Protein AF-A0A0U3BDJ8-F1 (afdb_monomer_lite)

pLDDT: mean 87.96, std 14.19, range [35.97, 98.25]

Radius of gyration: 13.63 Å; chains: 1; bounding box: 25×37×38 Å

Organism: NCBI:txid1526571

Secondary structure (DSSP, 8-state):
-PPPTTS-HHHHHHH--HHHHHHHHHHTT-TT-B-HHHHHHHHT--HHHHHHHHHHHHHTTS-EEETTTTEEE-S-S-------S--

Foldseek 3Di:
DPDQLQAAVVLVVVLDDVLLVVLQVVQAVPAVFDDLVVSCVVSVHDSVVSVVNQVSCVSSQQWDWDDPVIGIHGPDPDDDYDDDPDD

Sequence (87 aa):
MQPQPYENLETLLSALSVKRYQLLRTLAKYEQGITIKQLASLLGRNYKNVHSDVGVLRSIGLIAQTGHPAKIYTPHKRFVSSLDLTK

InterPro domains:
  IPR036388 Winged helix-like DNA-binding domain superfamily [G3DSA:1.10.10.10] (15-78)
  IPR036390 Winged helix DNA-binding domain superfamily [SSF46785] (15-68)
  IPR057524 Csa3, HTH domain [PF25212] (16-78)

Structure (mmCIF, N/CA/C/O backbone):
data_AF-A0A0U3BDJ8-F1
#
_entry.id   AF-A0A0U3BDJ8-F1
#
loop_
_atom_site.group_PDB
_atom_site.id
_atom_site.type_symbol
_atom_site.label_atom_id
_atom_site.label_alt_id
_atom_site.label_comp_id
_atom_site.label_asym_id
_atom_site.label_entity_id
_atom_site.label_seq_id
_atom_site.pdbx_PDB_ins_code
_atom_site.Cartn_x
_atom_site.Cartn_y
_atom_site.Cartn_z
_atom_site.occupancy
_atom_site.B_iso_or_equiv
_atom_site.auth_seq_id
_atom_site.auth_comp_id
_atom_site.auth_asym_id
_atom_site.auth_atom_id
_atom_site.pdbx_PDB_model_num
ATOM 1 N N . MET A 1 1 ? 16.637 -4.106 -24.003 1.00 42.69 1 MET A N 1
ATOM 2 C CA . MET A 1 1 ? 15.819 -3.522 -22.917 1.00 42.69 1 MET A CA 1
ATOM 3 C C . MET A 1 1 ? 15.762 -4.541 -21.797 1.00 42.69 1 MET A C 1
ATOM 5 O O . MET A 1 1 ? 15.419 -5.677 -22.084 1.00 42.69 1 MET A O 1
ATOM 9 N N . GLN A 1 2 ? 16.187 -4.191 -20.581 1.00 35.97 2 GLN A N 1
ATOM 10 C CA . GLN A 1 2 ? 16.013 -5.082 -19.430 1.00 35.97 2 GLN A CA 1
ATOM 11 C C . GLN A 1 2 ? 14.536 -5.054 -19.000 1.00 35.97 2 GLN A C 1
ATOM 13 O O . GLN A 1 2 ? 13.991 -3.950 -18.886 1.00 35.97 2 GLN A O 1
ATOM 18 N N . PRO A 1 3 ? 13.903 -6.217 -18.781 1.00 43.34 3 PRO A N 1
ATOM 19 C CA . PRO A 1 3 ? 12.505 -6.294 -18.382 1.00 43.34 3 PRO A CA 1
ATOM 20 C C . PRO A 1 3 ? 12.333 -5.653 -17.002 1.00 43.34 3 PRO A C 1
ATOM 22 O O . PRO A 1 3 ? 13.071 -5.946 -16.059 1.00 43.34 3 PRO A O 1
ATOM 25 N N . GLN A 1 4 ? 11.387 -4.722 -16.897 1.00 48.69 4 GLN A N 1
ATOM 26 C CA . GLN A 1 4 ? 11.003 -4.108 -15.625 1.00 48.69 4 GLN A CA 1
ATOM 27 C C . GLN A 1 4 ? 10.198 -5.136 -14.792 1.00 48.69 4 GLN A C 1
ATOM 29 O O . GLN A 1 4 ? 9.538 -5.999 -15.371 1.00 48.69 4 GLN A O 1
ATOM 34 N N . PRO A 1 5 ? 10.224 -5.081 -13.445 1.00 52.72 5 PRO A N 1
ATOM 35 C CA . PRO A 1 5 ? 9.870 -6.190 -12.533 1.00 52.72 5 PRO A CA 1
ATOM 36 C C . PRO A 1 5 ? 8.398 -6.679 -12.509 1.00 52.72 5 PRO A C 1
ATOM 38 O O . PRO A 1 5 ? 8.013 -7.409 -11.599 1.00 52.72 5 PRO A O 1
ATOM 41 N N . TYR A 1 6 ? 7.575 -6.329 -13.500 1.00 53.47 6 TYR A N 1
ATOM 42 C CA . TYR A 1 6 ? 6.183 -6.769 -13.669 1.00 53.47 6 TYR A CA 1
ATOM 43 C C . TYR A 1 6 ? 5.936 -7.629 -14.923 1.00 53.47 6 TYR A C 1
ATOM 45 O O . TYR A 1 6 ? 4.798 -8.031 -15.156 1.00 53.47 6 TYR A O 1
ATOM 53 N N . GLU A 1 7 ? 6.955 -7.924 -15.738 1.00 62.53 7 GLU A N 1
ATOM 54 C CA . GLU A 1 7 ? 6.754 -8.632 -17.016 1.00 62.53 7 GLU A CA 1
ATOM 55 C C . GLU A 1 7 ? 6.433 -10.134 -16.889 1.00 62.53 7 GLU A C 1
ATOM 57 O O . GLU A 1 7 ? 6.008 -10.735 -17.869 1.00 62.53 7 GLU A O 1
ATOM 62 N N . ASN A 1 8 ? 6.543 -10.745 -15.702 1.00 73.06 8 ASN A N 1
ATOM 63 C CA . ASN A 1 8 ? 6.188 -12.156 -15.502 1.00 73.06 8 ASN A CA 1
ATOM 64 C C . ASN A 1 8 ? 4.911 -12.315 -14.650 1.00 73.06 8 ASN A C 1
ATOM 66 O O . ASN A 1 8 ? 4.848 -11.847 -13.507 1.00 73.06 8 ASN A O 1
ATOM 70 N N . LEU A 1 9 ? 3.909 -13.029 -15.185 1.00 81.88 9 LEU A N 1
ATOM 71 C CA . LEU A 1 9 ? 2.659 -13.347 -14.488 1.00 81.88 9 LEU A CA 1
ATOM 72 C C . LEU A 1 9 ? 2.899 -14.061 -13.150 1.00 81.88 9 LEU A C 1
ATOM 74 O O . LEU A 1 9 ? 2.187 -13.789 -12.187 1.00 81.88 9 LEU A O 1
ATOM 78 N N . GLU A 1 10 ? 3.914 -14.918 -13.040 1.00 83.44 10 GLU A N 1
ATOM 79 C CA . GLU A 1 10 ? 4.240 -15.614 -11.787 1.00 83.44 10 GLU A CA 1
ATOM 80 C C . GLU A 1 10 ? 4.564 -14.636 -10.649 1.00 83.44 10 GLU A C 1
ATOM 82 O O . GLU A 1 10 ? 4.105 -14.805 -9.513 1.00 83.44 10 GLU A O 1
ATOM 87 N N . THR A 1 11 ? 5.310 -13.570 -10.956 1.00 84.56 11 THR A N 1
ATOM 88 C CA . THR A 1 11 ? 5.631 -12.498 -10.006 1.00 84.56 11 THR A CA 1
ATOM 89 C C . THR A 1 11 ? 4.368 -11.756 -9.586 1.00 84.56 11 THR A C 1
ATOM 91 O O . THR A 1 11 ? 4.159 -11.508 -8.395 1.00 84.56 11 THR A O 1
ATOM 94 N N . LEU A 1 12 ? 3.492 -11.448 -10.546 1.00 86.81 12 LEU A N 1
ATOM 95 C CA . LEU A 1 12 ? 2.223 -10.778 -10.282 1.00 86.81 12 LEU A CA 1
ATOM 96 C C . LEU A 1 12 ? 1.305 -11.632 -9.394 1.00 86.81 12 LEU A C 1
ATOM 98 O O . LEU A 1 12 ? 0.776 -11.129 -8.403 1.00 86.81 12 LEU A O 1
ATOM 102 N N . LEU A 1 13 ? 1.154 -12.922 -9.700 1.00 87.38 13 LEU A N 1
ATOM 103 C CA . LEU A 1 13 ? 0.329 -13.860 -8.932 1.00 87.38 13 LEU A CA 1
ATOM 104 C C . LEU A 1 13 ? 0.866 -14.052 -7.510 1.00 87.38 13 LEU A C 1
ATOM 106 O O . LEU A 1 13 ? 0.102 -13.997 -6.546 1.00 87.38 13 LEU A O 1
ATOM 110 N N . SER A 1 14 ? 2.184 -14.176 -7.355 1.00 88.75 14 SER A N 1
ATOM 111 C CA . SER A 1 14 ? 2.834 -14.290 -6.040 1.00 88.75 14 SER A CA 1
ATOM 112 C C . SER A 1 14 ? 2.662 -13.021 -5.190 1.00 88.75 14 SER A C 1
ATOM 114 O O . SER A 1 14 ? 2.559 -13.069 -3.957 1.00 88.75 14 SER A O 1
ATOM 116 N N . ALA A 1 15 ? 2.598 -11.855 -5.836 1.00 88.94 15 ALA A N 1
ATOM 117 C CA . ALA A 1 15 ? 2.447 -10.559 -5.184 1.00 88.94 15 ALA A CA 1
ATOM 118 C C . ALA A 1 15 ? 0.987 -10.110 -4.979 1.00 88.94 15 ALA A C 1
ATOM 120 O O . ALA A 1 15 ? 0.736 -9.229 -4.156 1.00 88.94 15 ALA A O 1
ATOM 121 N N . LEU A 1 16 ? 0.001 -10.696 -5.658 1.00 91.19 16 LEU A N 1
ATOM 122 C CA . LEU A 1 16 ? -1.408 -10.307 -5.536 1.00 91.19 16 LEU A CA 1
ATOM 123 C C . LEU A 1 16 ? -2.189 -11.255 -4.626 1.00 91.19 16 LEU A C 1
ATOM 125 O O . LEU A 1 16 ? -2.940 -12.119 -5.062 1.00 91.19 16 LEU A O 1
ATOM 129 N N . SER A 1 17 ? -2.093 -11.017 -3.317 1.00 94.94 17 SER A N 1
ATOM 130 C CA . SER A 1 17 ? -3.098 -11.549 -2.386 1.00 94.94 17 SER A CA 1
ATOM 131 C C . SER A 1 17 ? -4.381 -10.710 -2.436 1.00 94.94 17 SER A C 1
ATOM 133 O O . SER A 1 17 ? -4.340 -9.530 -2.790 1.00 94.94 17 SER A O 1
ATOM 135 N N . VAL A 1 18 ? -5.513 -11.263 -1.981 1.00 95.38 18 VAL A N 1
ATOM 136 C CA . VAL A 1 18 ? -6.796 -10.528 -1.879 1.00 95.38 18 VAL A CA 1
ATOM 137 C C . VAL A 1 18 ? -6.632 -9.196 -1.135 1.00 95.38 18 VAL A C 1
ATOM 139 O O . VAL A 1 18 ? -7.130 -8.160 -1.573 1.00 95.38 18 VAL A O 1
ATOM 142 N N . LYS A 1 19 ? -5.863 -9.193 -0.039 1.00 97.00 19 LYS A N 1
ATOM 143 C CA . LYS A 1 19 ? -5.594 -7.992 0.767 1.00 97.00 19 LYS A CA 1
ATOM 144 C C . LYS A 1 19 ? -4.777 -6.940 0.006 1.00 97.00 19 LYS A C 1
ATOM 146 O O . LYS A 1 19 ? -5.059 -5.748 0.123 1.00 97.00 19 LYS A O 1
ATOM 151 N N . ARG A 1 20 ? -3.787 -7.368 -0.784 1.00 96.62 20 ARG A N 1
ATOM 152 C CA . ARG A 1 20 ? -2.959 -6.484 -1.622 1.00 96.62 20 ARG A CA 1
ATOM 153 C C . ARG A 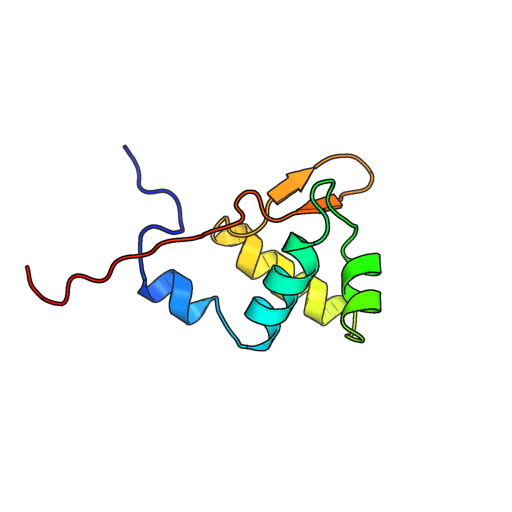1 20 ? -3.740 -5.949 -2.825 1.00 96.62 20 ARG A C 1
ATOM 155 O O . ARG A 1 20 ? -3.613 -4.776 -3.159 1.00 96.62 20 ARG A O 1
ATOM 162 N N . TYR A 1 21 ? -4.640 -6.748 -3.394 1.00 95.12 21 TYR A N 1
ATOM 163 C CA . TYR A 1 21 ? -5.581 -6.286 -4.413 1.00 95.12 21 TYR A CA 1
ATOM 164 C C . TYR A 1 21 ? -6.536 -5.204 -3.878 1.00 95.12 21 TYR A C 1
ATOM 166 O O . TYR A 1 21 ? -6.690 -4.152 -4.497 1.00 95.12 21 TYR A O 1
ATOM 174 N N . GLN A 1 22 ? -7.132 -5.409 -2.698 1.00 96.25 22 GLN A N 1
ATOM 175 C CA . GLN A 1 22 ? -7.976 -4.400 -2.041 1.00 96.25 22 GLN A CA 1
ATOM 176 C C . GLN A 1 22 ? -7.208 -3.106 -1.754 1.00 96.25 22 GLN A C 1
ATOM 178 O O . GLN A 1 22 ? -7.739 -2.014 -1.950 1.00 96.25 22 GLN A O 1
ATOM 183 N N . LEU A 1 23 ? -5.947 -3.226 -1.333 1.00 97.06 23 LEU A N 1
ATOM 184 C CA . LEU A 1 23 ? -5.055 -2.090 -1.133 1.00 97.06 23 LEU A CA 1
ATOM 185 C C . LEU A 1 23 ? -4.892 -1.279 -2.425 1.00 97.06 23 LEU A C 1
ATOM 187 O O . LEU A 1 23 ? -5.136 -0.073 -2.405 1.00 97.06 23 LEU A O 1
ATOM 191 N N . LEU A 1 24 ? -4.558 -1.928 -3.546 1.00 95.56 24 LEU A N 1
ATOM 192 C CA . LEU A 1 24 ? -4.425 -1.268 -4.852 1.00 95.56 24 LEU A CA 1
ATOM 193 C C . LEU A 1 24 ? -5.735 -0.610 -5.299 1.00 95.56 24 LEU A C 1
ATOM 195 O O . LEU A 1 24 ? -5.726 0.534 -5.742 1.00 95.56 24 LEU A O 1
ATOM 199 N N . ARG A 1 25 ? -6.875 -1.292 -5.130 1.00 95.12 25 ARG A N 1
ATOM 200 C CA . ARG A 1 25 ? -8.209 -0.753 -5.453 1.00 95.12 25 ARG A CA 1
ATOM 201 C C . ARG A 1 25 ? -8.552 0.493 -4.644 1.00 95.12 25 ARG A C 1
ATOM 203 O O . ARG A 1 25 ? -9.185 1.400 -5.177 1.00 95.12 25 ARG A O 1
ATOM 210 N N . THR A 1 26 ? -8.170 0.534 -3.372 1.00 96.56 26 THR A N 1
ATOM 211 C CA . THR A 1 26 ? -8.347 1.718 -2.524 1.00 96.56 26 THR A CA 1
ATOM 212 C C . THR A 1 26 ? -7.409 2.833 -2.960 1.00 96.56 26 THR A C 1
ATOM 214 O O . THR A 1 26 ? -7.855 3.964 -3.120 1.00 96.56 26 THR A O 1
ATOM 217 N N . LEU A 1 27 ? -6.138 2.517 -3.214 1.00 95.38 27 LEU A N 1
ATOM 218 C CA . LEU A 1 27 ? -5.129 3.497 -3.607 1.00 95.38 27 LEU A CA 1
ATOM 219 C C . LEU A 1 27 ? -5.432 4.145 -4.968 1.00 95.38 27 LEU A C 1
ATOM 221 O O . LEU A 1 27 ? -5.264 5.351 -5.112 1.00 95.38 27 LEU A O 1
ATOM 225 N N . ALA A 1 28 ? -5.972 3.381 -5.923 1.00 94.75 28 ALA A N 1
ATOM 226 C CA . ALA A 1 28 ? -6.368 3.861 -7.250 1.00 94.75 28 ALA A CA 1
ATOM 227 C C . ALA A 1 28 ? -7.465 4.946 -7.232 1.00 94.75 28 ALA A C 1
ATOM 229 O O . ALA A 1 28 ? -7.690 5.604 -8.245 1.00 94.75 28 ALA A O 1
ATOM 230 N N . LYS A 1 29 ? -8.146 5.156 -6.094 1.00 95.56 29 LYS A N 1
ATOM 231 C CA . LYS A 1 29 ? -9.118 6.248 -5.905 1.00 95.56 29 LYS A CA 1
ATOM 232 C C . LYS A 1 29 ? -8.453 7.607 -5.636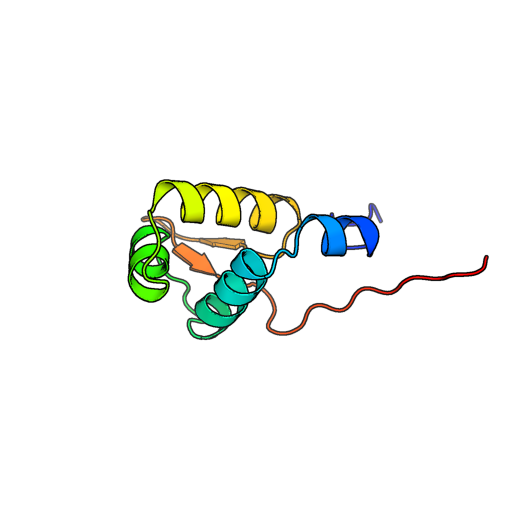 1.00 95.56 29 LYS A C 1
ATOM 234 O O . LYS A 1 29 ? -9.144 8.619 -5.650 1.00 95.56 29 LYS A O 1
ATOM 239 N N . TYR A 1 30 ? -7.145 7.637 -5.371 1.00 95.19 30 TYR A N 1
ATOM 240 C CA . TYR A 1 30 ? -6.411 8.830 -4.945 1.00 95.19 30 TYR A CA 1
ATOM 241 C C . TYR A 1 30 ? -5.237 9.114 -5.889 1.00 95.19 30 TYR A C 1
ATOM 243 O O . TYR A 1 30 ? -4.107 8.705 -5.633 1.00 95.19 30 TYR A O 1
ATOM 251 N N . GLU A 1 31 ? -5.493 9.849 -6.972 1.00 88.75 31 GLU A N 1
ATOM 252 C CA . GLU A 1 31 ? -4.488 10.122 -8.017 1.00 88.75 31 GLU A CA 1
ATOM 253 C C . GLU A 1 31 ? -3.258 10.877 -7.495 1.00 88.75 31 GLU A C 1
ATOM 255 O O . GLU A 1 31 ? -2.138 10.602 -7.908 1.00 88.75 31 GLU A O 1
ATOM 260 N N . GLN A 1 32 ? -3.452 11.770 -6.522 1.00 90.88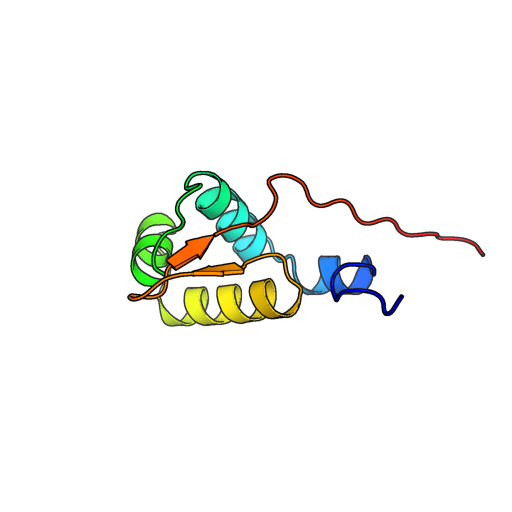 32 GLN A N 1
ATOM 261 C CA . GLN A 1 32 ? -2.373 12.542 -5.887 1.00 90.88 32 GLN A CA 1
ATOM 262 C C . GLN A 1 32 ? -1.586 11.747 -4.827 1.00 90.88 32 GLN A C 1
ATOM 264 O O . GLN A 1 32 ? -0.690 12.281 -4.166 1.00 90.88 32 GLN A O 1
ATOM 269 N N . GLY A 1 33 ? -1.950 10.481 -4.624 1.00 95.44 33 GLY A N 1
ATOM 270 C CA . GLY A 1 33 ? -1.404 9.619 -3.591 1.00 95.44 33 GLY A CA 1
ATOM 271 C C . GLY A 1 33 ? -1.816 9.996 -2.169 1.00 95.44 33 GLY A C 1
ATOM 272 O O . GLY A 1 33 ? -2.298 11.092 -1.873 1.00 95.44 33 GLY A O 1
ATOM 273 N N . ILE A 1 34 ? -1.604 9.056 -1.254 1.00 97.56 34 ILE A N 1
ATOM 274 C CA . ILE A 1 34 ? -1.889 9.197 0.179 1.00 97.56 34 ILE A CA 1
ATOM 275 C C . ILE A 1 34 ? -0.756 8.599 1.005 1.00 97.56 34 ILE A C 1
ATOM 277 O O . ILE A 1 34 ? 0.053 7.816 0.515 1.00 97.56 34 ILE A O 1
ATOM 281 N N . THR A 1 35 ? -0.680 8.951 2.282 1.00 97.81 35 THR A N 1
ATOM 282 C CA . THR A 1 35 ? 0.286 8.330 3.198 1.00 97.81 35 THR A CA 1
ATOM 283 C C . THR A 1 35 ? -0.117 6.889 3.535 1.00 97.81 35 THR A C 1
ATOM 285 O O . THR A 1 35 ? -1.301 6.544 3.548 1.00 97.81 35 THR A O 1
ATOM 288 N N . ILE A 1 36 ? 0.858 6.052 3.910 1.00 97.69 36 ILE A N 1
ATOM 289 C CA . ILE A 1 36 ? 0.598 4.680 4.396 1.00 97.69 36 ILE A CA 1
ATOM 290 C C . ILE A 1 36 ? -0.336 4.700 5.618 1.00 97.69 36 ILE A C 1
ATOM 292 O O . ILE A 1 36 ? -1.193 3.831 5.763 1.00 97.69 36 ILE A O 1
ATOM 296 N N . LYS A 1 37 ? -0.228 5.726 6.474 1.00 97.81 37 LYS A N 1
ATOM 297 C CA . LYS A 1 37 ? -1.107 5.911 7.637 1.00 97.81 37 LYS A CA 1
ATOM 298 C C . LYS A 1 37 ? -2.566 6.135 7.226 1.00 97.81 37 LYS A C 1
ATOM 300 O O . LYS A 1 37 ? -3.453 5.490 7.780 1.00 97.81 37 LYS A O 1
ATOM 305 N N . GLN A 1 38 ? -2.817 7.010 6.251 1.00 97.88 38 GLN A N 1
ATOM 306 C CA . GLN A 1 38 ? -4.165 7.229 5.713 1.00 97.88 38 GLN A CA 1
ATOM 307 C C . GLN A 1 38 ? -4.715 5.956 5.069 1.00 97.88 38 GLN A C 1
ATOM 309 O O . GLN A 1 38 ? -5.850 5.580 5.341 1.00 97.88 38 GLN A O 1
ATOM 314 N N . LEU A 1 39 ? -3.898 5.253 4.282 1.00 98.00 39 LEU A N 1
ATOM 315 C CA . LEU A 1 39 ? -4.292 3.994 3.653 1.00 98.00 39 LEU A CA 1
ATOM 316 C C . LEU A 1 39 ? -4.661 2.919 4.685 1.00 98.00 39 LEU A C 1
ATOM 318 O O . LEU A 1 39 ? -5.662 2.229 4.518 1.00 98.00 39 LEU A O 1
ATOM 322 N N . ALA A 1 40 ? -3.891 2.800 5.769 1.00 98.25 40 ALA A N 1
ATOM 323 C CA . ALA A 1 40 ? -4.190 1.876 6.859 1.00 98.25 40 ALA A CA 1
ATOM 324 C C . ALA A 1 40 ? -5.532 2.185 7.535 1.00 98.25 40 ALA A C 1
ATOM 326 O O . ALA A 1 40 ? -6.319 1.266 7.764 1.00 98.25 40 ALA A O 1
ATOM 327 N N . SER A 1 41 ? -5.818 3.471 7.763 1.00 98.19 41 SER A N 1
ATOM 328 C CA . SER A 1 41 ? -7.109 3.934 8.281 1.00 98.19 41 SER A CA 1
ATOM 329 C C . SER A 1 41 ? -8.264 3.576 7.338 1.00 98.19 41 SER A C 1
ATOM 331 O O . SER A 1 41 ? -9.227 2.942 7.756 1.00 98.19 41 SER A O 1
ATOM 333 N N . LEU A 1 42 ? -8.129 3.882 6.042 1.00 98.06 42 LEU A N 1
ATOM 334 C CA . LEU A 1 42 ? -9.153 3.603 5.025 1.00 98.06 42 LEU A CA 1
ATOM 335 C C . LEU A 1 42 ? -9.451 2.109 4.860 1.00 98.06 42 LEU A C 1
ATOM 337 O O . LEU A 1 42 ? -10.576 1.734 4.548 1.00 98.06 42 LEU A O 1
ATOM 341 N N . LEU A 1 43 ? -8.443 1.255 5.044 1.00 97.38 43 LEU A N 1
ATOM 342 C CA . LEU A 1 43 ? -8.598 -0.196 4.970 1.00 97.38 43 LEU A CA 1
ATOM 343 C C . LEU A 1 43 ? -9.080 -0.819 6.290 1.00 97.38 43 LEU A C 1
ATOM 345 O O . LEU A 1 43 ? -9.371 -2.012 6.301 1.00 97.38 43 LEU A O 1
ATOM 349 N N . GLY A 1 44 ? -9.104 -0.071 7.400 1.00 97.50 44 GLY A N 1
ATOM 350 C CA . GLY A 1 44 ? -9.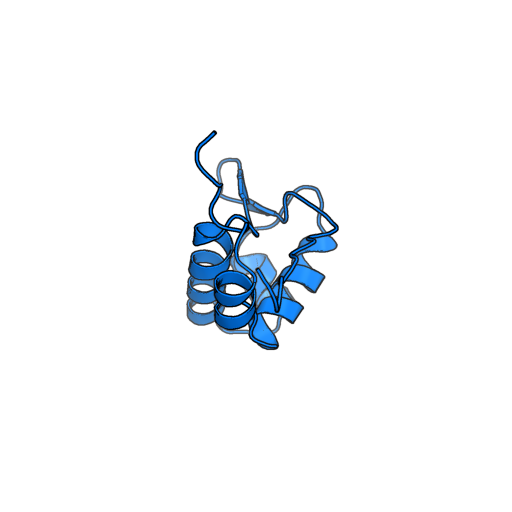357 -0.625 8.735 1.00 97.50 44 GLY A CA 1
ATOM 351 C C . GLY A 1 44 ? -8.300 -1.651 9.167 1.00 97.50 44 GLY A C 1
ATOM 352 O O . GLY A 1 44 ? -8.612 -2.627 9.845 1.00 97.50 44 GLY A O 1
ATOM 353 N N . ARG A 1 45 ? -7.043 -1.488 8.727 1.00 97.19 45 ARG A N 1
ATOM 354 C CA . ARG A 1 45 ? -5.951 -2.457 8.938 1.00 97.19 45 ARG A CA 1
ATOM 355 C C . ARG A 1 45 ? -4.818 -1.856 9.763 1.00 97.19 45 ARG A C 1
ATOM 357 O O . ARG A 1 45 ? -4.562 -0.658 9.726 1.00 97.19 45 ARG A O 1
ATOM 364 N N . ASN A 1 46 ? -4.070 -2.712 10.460 1.00 97.31 46 ASN A N 1
ATOM 365 C CA . ASN A 1 46 ? -2.874 -2.289 11.189 1.00 97.31 46 ASN A CA 1
ATOM 366 C C . ASN A 1 46 ? -1.800 -1.724 10.234 1.00 97.31 46 ASN A C 1
ATOM 368 O O . ASN A 1 46 ? -1.469 -2.349 9.223 1.00 97.31 46 ASN A O 1
ATOM 372 N N . TYR A 1 47 ? -1.211 -0.586 10.611 1.00 97.56 47 TYR A N 1
ATOM 373 C CA . TYR A 1 47 ? -0.158 0.108 9.865 1.00 97.56 47 TYR A CA 1
ATOM 374 C C . TYR A 1 47 ? 1.014 -0.791 9.447 1.00 97.56 47 TYR A C 1
ATOM 376 O O . TYR A 1 47 ? 1.419 -0.736 8.291 1.00 97.56 47 T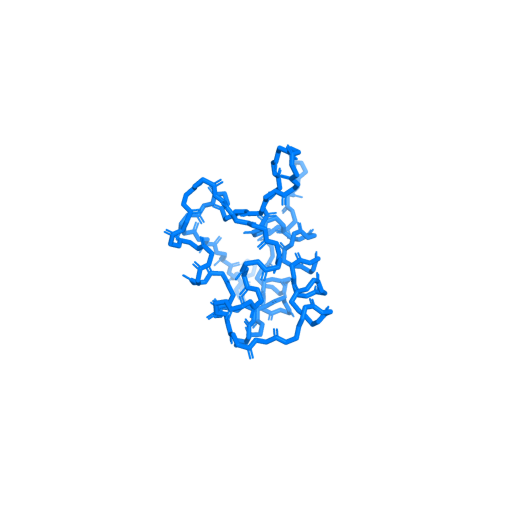YR A O 1
ATOM 384 N N . LYS A 1 48 ? 1.546 -1.641 10.340 1.00 97.75 48 LYS A N 1
ATOM 385 C CA . LYS A 1 48 ? 2.702 -2.509 10.039 1.00 97.75 48 LYS A CA 1
ATOM 386 C C . LYS A 1 48 ? 2.405 -3.462 8.881 1.00 97.75 48 LYS A C 1
ATOM 388 O O . LYS A 1 48 ? 3.227 -3.616 7.981 1.00 97.75 48 LYS A O 1
ATOM 393 N N . ASN A 1 49 ? 1.202 -4.036 8.869 1.00 97.62 49 ASN A N 1
ATOM 394 C CA . ASN A 1 49 ? 0.773 -4.954 7.815 1.00 97.62 49 ASN A CA 1
ATOM 395 C C . ASN A 1 49 ? 0.598 -4.221 6.480 1.00 97.62 49 ASN A C 1
ATOM 397 O O . ASN A 1 49 ? 0.987 -4.738 5.440 1.00 97.62 49 ASN A O 1
ATOM 401 N N . VAL A 1 50 ? 0.051 -3.002 6.508 1.00 98.19 50 VAL A N 1
ATOM 402 C CA . VAL A 1 50 ? -0.106 -2.179 5.300 1.00 98.19 50 VAL A CA 1
ATOM 403 C C . VAL A 1 50 ? 1.249 -1.707 4.781 1.00 98.19 50 VAL A C 1
ATOM 405 O O . VAL A 1 50 ? 1.476 -1.740 3.580 1.00 98.19 50 VAL A O 1
ATOM 408 N N . HIS A 1 51 ? 2.177 -1.334 5.661 1.00 97.88 51 HIS A N 1
ATOM 409 C CA . HIS A 1 51 ? 3.538 -0.970 5.277 1.00 97.88 51 HIS A CA 1
ATOM 410 C C . HIS A 1 51 ? 4.269 -2.136 4.594 1.00 97.88 51 HIS A C 1
ATOM 412 O O . HIS A 1 51 ? 4.907 -1.938 3.563 1.00 97.88 51 HIS A O 1
ATOM 418 N N . SER A 1 52 ? 4.153 -3.354 5.135 1.00 98.06 52 SER A N 1
ATOM 419 C CA . SER A 1 52 ? 4.718 -4.557 4.513 1.00 98.06 52 SER A CA 1
ATOM 420 C C . SER A 1 52 ? 4.100 -4.830 3.136 1.00 98.06 52 SER A C 1
ATOM 422 O O . SER A 1 52 ? 4.836 -4.991 2.163 1.00 98.06 52 SER A O 1
ATOM 424 N N . ASP A 1 53 ? 2.767 -4.774 3.022 1.00 97.88 53 ASP A N 1
ATOM 425 C CA . ASP A 1 53 ? 2.061 -4.948 1.746 1.00 97.88 53 ASP A CA 1
ATOM 426 C C . ASP A 1 53 ? 2.490 -3.909 0.697 1.00 97.88 53 ASP A C 1
ATOM 428 O O . ASP A 1 53 ? 2.731 -4.256 -0.460 1.00 97.88 53 ASP A O 1
ATOM 432 N N . VAL A 1 54 ? 2.612 -2.640 1.101 1.00 97.31 54 VAL A N 1
ATOM 433 C CA . VAL A 1 54 ? 3.103 -1.549 0.246 1.00 97.31 54 VAL A CA 1
ATOM 434 C C . VAL A 1 54 ? 4.524 -1.831 -0.229 1.00 97.31 54 VAL A C 1
ATOM 436 O O . VAL A 1 54 ? 4.815 -1.609 -1.400 1.00 97.31 54 VAL A O 1
ATOM 439 N N . GLY A 1 55 ? 5.394 -2.345 0.644 1.00 96.62 55 GLY A N 1
ATOM 440 C CA . GLY A 1 55 ? 6.762 -2.722 0.289 1.00 96.62 55 GLY A CA 1
ATOM 441 C C . GLY A 1 55 ? 6.809 -3.766 -0.825 1.00 96.62 55 GLY A C 1
ATOM 442 O O . GLY A 1 55 ? 7.498 -3.555 -1.821 1.00 96.62 55 GLY A O 1
ATOM 443 N N . VAL A 1 56 ? 6.020 -4.839 -0.704 1.00 95.75 56 VAL A N 1
ATOM 444 C CA . VAL A 1 56 ? 5.968 -5.896 -1.728 1.00 95.75 56 VAL A CA 1
ATOM 445 C C . VAL A 1 56 ? 5.404 -5.376 -3.051 1.00 95.75 56 VAL A C 1
ATOM 447 O O . VAL A 1 56 ? 5.938 -5.662 -4.114 1.00 95.75 56 VAL A O 1
ATOM 450 N N . LEU A 1 57 ? 4.335 -4.582 -3.009 1.00 94.69 57 LEU A N 1
ATOM 451 C CA . LEU A 1 57 ? 3.733 -4.033 -4.228 1.00 94.69 57 LEU A CA 1
ATOM 452 C C . LEU A 1 57 ? 4.634 -2.998 -4.912 1.00 94.69 57 LEU A C 1
ATOM 454 O O . LEU A 1 57 ? 4.639 -2.892 -6.137 1.00 94.69 57 LEU A O 1
ATOM 458 N N . ARG A 1 58 ? 5.418 -2.250 -4.136 1.00 94.69 58 ARG A N 1
ATOM 459 C CA . ARG A 1 58 ? 6.402 -1.303 -4.658 1.00 94.69 58 ARG A CA 1
ATOM 460 C C . ARG A 1 58 ? 7.604 -2.006 -5.282 1.00 94.69 58 ARG A C 1
ATOM 462 O O . ARG A 1 58 ? 8.076 -1.538 -6.312 1.00 94.69 58 ARG A O 1
ATOM 469 N N . SER A 1 59 ? 8.083 -3.118 -4.714 1.00 92.62 59 SER A N 1
ATOM 470 C CA . SER A 1 59 ? 9.237 -3.844 -5.270 1.00 92.62 59 SER A CA 1
ATOM 471 C C . SER A 1 59 ? 8.972 -4.420 -6.662 1.00 92.62 59 SER A C 1
ATOM 473 O O . SER A 1 59 ? 9.914 -4.630 -7.416 1.00 92.62 59 SER A O 1
ATOM 475 N N . ILE A 1 60 ? 7.700 -4.636 -7.011 1.00 89.56 60 ILE A N 1
ATOM 476 C CA . ILE A 1 60 ? 7.272 -5.084 -8.345 1.00 89.56 60 ILE A CA 1
ATOM 477 C C . ILE A 1 60 ? 6.673 -3.956 -9.205 1.00 89.56 60 ILE A C 1
ATOM 479 O O . ILE A 1 60 ? 6.101 -4.210 -10.259 1.00 89.56 60 ILE A O 1
ATOM 483 N N . GLY A 1 61 ? 6.771 -2.699 -8.760 1.00 90.56 61 GLY A N 1
ATOM 484 C CA . GLY A 1 61 ? 6.366 -1.526 -9.543 1.00 90.56 61 GLY A CA 1
ATOM 485 C C . GLY A 1 61 ? 4.862 -1.229 -9.599 1.00 90.56 61 GLY A C 1
ATOM 486 O O . GLY A 1 61 ? 4.454 -0.320 -10.318 1.00 90.56 61 GLY A O 1
ATOM 487 N N . LEU A 1 62 ? 4.019 -1.922 -8.824 1.00 91.94 62 LEU A N 1
ATOM 488 C CA . LEU A 1 62 ? 2.575 -1.635 -8.772 1.00 91.94 62 LEU A CA 1
ATOM 489 C C . LEU A 1 62 ? 2.236 -0.387 -7.942 1.00 91.94 62 LEU A C 1
ATOM 491 O O . LEU A 1 62 ? 1.144 0.170 -8.068 1.00 91.94 62 LEU A O 1
ATOM 495 N N . ILE A 1 63 ? 3.161 0.055 -7.087 1.00 95.25 63 ILE A N 1
ATOM 496 C CA . ILE A 1 63 ? 3.053 1.278 -6.286 1.00 95.25 63 ILE A CA 1
ATOM 497 C C . ILE A 1 63 ? 4.306 2.124 -6.485 1.00 95.25 63 ILE A C 1
ATOM 499 O O . ILE A 1 63 ? 5.425 1.623 -6.411 1.00 95.25 63 ILE A O 1
ATOM 503 N N . ALA A 1 64 ? 4.106 3.427 -6.647 1.00 95.25 64 ALA A N 1
ATOM 504 C CA . ALA A 1 64 ? 5.150 4.436 -6.635 1.00 95.25 64 ALA A CA 1
ATOM 505 C C . ALA A 1 64 ? 5.029 5.323 -5.386 1.00 95.25 64 ALA A C 1
ATOM 507 O O . ALA A 1 64 ? 4.001 5.339 -4.705 1.00 95.25 64 ALA A O 1
ATOM 508 N N . GLN A 1 65 ? 6.099 6.053 -5.071 1.00 95.81 65 GLN A N 1
ATOM 509 C CA . GLN A 1 65 ? 6.157 6.994 -3.954 1.00 95.81 65 GLN A CA 1
ATOM 510 C C . GLN A 1 65 ? 6.601 8.370 -4.457 1.00 95.81 65 GLN A C 1
ATOM 512 O O . GLN A 1 65 ? 7.435 8.457 -5.354 1.00 95.81 65 GLN A O 1
ATOM 517 N N . THR A 1 66 ? 6.060 9.437 -3.876 1.00 94.75 66 THR A N 1
ATOM 518 C CA . THR A 1 66 ? 6.422 10.823 -4.192 1.00 94.75 66 THR A CA 1
ATOM 519 C C . THR A 1 66 ? 6.368 11.722 -2.954 1.00 94.75 66 THR A C 1
ATOM 521 O O . THR A 1 66 ? 5.666 11.419 -1.983 1.00 94.75 66 THR A O 1
ATOM 524 N N . GLY A 1 67 ? 7.096 12.838 -3.017 1.00 91.94 67 GLY A N 1
ATOM 525 C CA . GLY A 1 67 ? 7.024 13.950 -2.072 1.00 91.94 67 GLY A CA 1
ATOM 526 C C . GLY A 1 67 ? 7.576 13.689 -0.667 1.00 91.94 67 GLY A C 1
ATOM 527 O O . GLY A 1 67 ? 8.003 12.589 -0.310 1.00 91.94 67 GLY A O 1
ATOM 528 N N . HIS A 1 68 ? 7.519 14.753 0.137 1.00 85.56 68 HIS A N 1
ATOM 529 C CA . HIS A 1 68 ? 7.831 14.768 1.563 1.00 85.56 68 HIS A CA 1
ATOM 530 C C . HIS A 1 68 ? 6.717 15.533 2.309 1.00 85.56 68 HIS A C 1
ATOM 532 O O . HIS A 1 68 ? 6.536 16.720 2.045 1.00 85.56 68 HIS A O 1
ATOM 538 N N . PRO A 1 69 ? 5.945 14.893 3.211 1.00 84.94 69 PRO A N 1
ATOM 539 C CA . PRO A 1 69 ? 6.036 13.489 3.607 1.00 84.94 69 PRO A CA 1
ATOM 540 C C . PRO A 1 69 ? 5.659 12.525 2.474 1.00 84.94 69 PRO A C 1
ATOM 542 O O . PRO A 1 69 ? 4.893 12.862 1.573 1.00 84.94 69 PRO A O 1
ATOM 545 N N . ALA A 1 70 ? 6.201 11.310 2.558 1.00 94.31 70 ALA A N 1
ATOM 546 C CA . ALA A 1 70 ? 6.029 10.264 1.560 1.00 94.31 70 ALA A CA 1
ATOM 547 C C . ALA A 1 70 ? 4.551 9.920 1.319 1.00 94.31 70 ALA A C 1
ATOM 549 O O . ALA A 1 70 ? 3.866 9.390 2.203 1.00 94.31 70 ALA A O 1
ATOM 550 N N . LYS A 1 71 ? 4.081 10.158 0.094 1.00 97.50 71 LYS A N 1
ATOM 551 C CA . LYS A 1 71 ? 2.801 9.661 -0.411 1.00 97.50 71 LYS A CA 1
ATOM 552 C C . LYS A 1 71 ? 3.043 8.507 -1.365 1.00 97.50 71 LYS A C 1
ATOM 554 O O . LYS A 1 71 ? 3.976 8.543 -2.160 1.00 97.50 71 LYS A O 1
ATOM 559 N N . ILE A 1 72 ? 2.188 7.502 -1.293 1.00 97.75 72 ILE A N 1
ATOM 560 C CA . ILE A 1 72 ? 2.160 6.374 -2.218 1.00 97.75 72 ILE A CA 1
ATOM 561 C C . ILE A 1 72 ? 0.971 6.508 -3.161 1.00 97.75 72 ILE A C 1
ATOM 563 O O . ILE A 1 72 ? -0.065 7.049 -2.777 1.00 97.75 72 ILE A O 1
ATOM 567 N N . TYR A 1 73 ? 1.122 6.023 -4.387 1.00 96.31 73 TYR A N 1
ATOM 568 C CA . TYR A 1 73 ? 0.082 6.031 -5.415 1.00 96.31 73 TYR A CA 1
ATOM 569 C C . TYR A 1 73 ? 0.275 4.854 -6.376 1.00 96.31 73 TYR A C 1
ATOM 571 O O . TYR A 1 73 ? 1.360 4.275 -6.454 1.00 96.31 73 TYR A O 1
ATOM 579 N N . THR A 1 74 ? -0.776 4.484 -7.106 1.00 94.12 74 THR A N 1
ATOM 580 C CA . THR A 1 74 ? -0.655 3.532 -8.218 1.00 94.12 74 THR A CA 1
ATOM 581 C C . THR A 1 74 ? -0.274 4.316 -9.479 1.00 94.12 74 THR A C 1
ATOM 583 O O . THR A 1 74 ? -1.068 5.164 -9.892 1.00 94.12 74 THR A O 1
ATOM 586 N N . PRO A 1 75 ? 0.884 4.072 -10.117 1.00 89.69 75 PRO A N 1
ATOM 587 C CA . PRO A 1 75 ? 1.289 4.827 -11.308 1.00 89.69 75 PRO A CA 1
ATOM 588 C C . PRO A 1 75 ? 0.377 4.561 -12.514 1.00 89.69 75 PRO A C 1
ATOM 590 O O . PRO A 1 75 ? 0.271 5.390 -13.415 1.00 89.69 75 PRO A O 1
ATOM 593 N N . HIS A 1 76 ? -0.323 3.422 -12.514 1.00 84.31 76 HIS A N 1
ATOM 594 C CA . HIS A 1 76 ? -1.229 3.013 -13.578 1.00 84.31 76 HIS A CA 1
ATOM 595 C C . HIS A 1 76 ? -2.577 2.567 -13.004 1.00 84.31 76 HIS A C 1
ATOM 597 O O . HIS A 1 76 ? -2.648 1.967 -11.932 1.00 84.31 76 HIS A O 1
ATOM 603 N N . LYS A 1 77 ? -3.660 2.835 -13.744 1.00 80.12 77 LYS A N 1
ATOM 604 C CA . LYS A 1 77 ? -5.024 2.376 -13.408 1.00 80.12 77 LYS A CA 1
ATOM 605 C C . LYS A 1 77 ? -5.326 0.967 -13.922 1.00 80.12 77 LYS A C 1
ATOM 607 O O . LYS A 1 77 ? -6.307 0.351 -13.512 1.00 80.12 77 LYS A O 1
ATOM 612 N N . ARG A 1 78 ? -4.498 0.470 -14.838 1.00 79.94 78 ARG A N 1
ATOM 613 C CA . ARG A 1 78 ? -4.599 -0.856 -15.437 1.00 79.94 78 ARG A CA 1
ATOM 614 C C . ARG A 1 78 ? -3.206 -1.460 -15.495 1.00 79.94 78 ARG A C 1
ATOM 616 O O . ARG A 1 78 ? -2.281 -0.807 -15.964 1.00 79.94 78 ARG A O 1
ATOM 623 N N . PHE A 1 79 ? -3.107 -2.705 -15.053 1.00 80.50 79 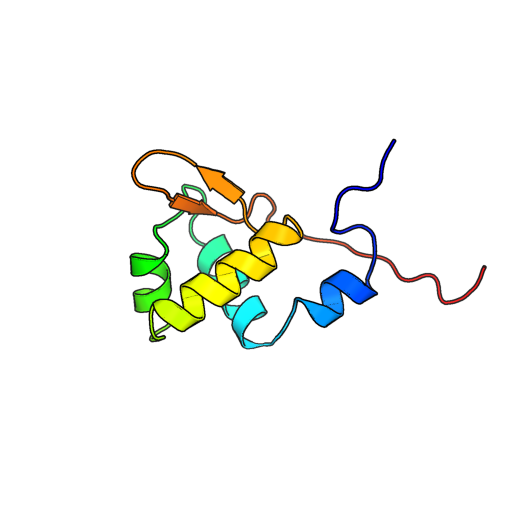PHE A N 1
ATOM 624 C CA . PHE A 1 79 ? -1.928 -3.542 -15.207 1.00 80.50 79 PHE A CA 1
ATOM 625 C C . PHE A 1 79 ? -2.336 -4.741 -16.057 1.00 80.50 79 PHE A C 1
ATOM 627 O O . PHE A 1 79 ? -3.393 -5.328 -15.817 1.00 80.50 79 PHE A O 1
ATOM 634 N N . VAL A 1 80 ? -1.537 -5.055 -17.071 1.00 76.44 80 VAL A N 1
ATOM 635 C CA . VAL A 1 80 ? -1.745 -6.200 -17.960 1.00 76.44 80 VAL A CA 1
ATOM 636 C C . VAL A 1 80 ? -0.498 -7.061 -17.861 1.00 76.44 80 VAL A C 1
ATOM 638 O O . VAL A 1 80 ? 0.610 -6.544 -17.959 1.00 76.44 80 VAL A O 1
ATOM 641 N N . SER A 1 81 ? -0.690 -8.353 -17.635 1.00 75.06 81 SER A N 1
ATOM 642 C CA . SER A 1 81 ? 0.364 -9.360 -17.685 1.00 75.06 81 SER A CA 1
ATOM 643 C C . SER A 1 81 ? -0.146 -10.506 -18.547 1.00 75.06 81 SER A C 1
ATOM 645 O O . SER A 1 81 ? -1.334 -10.836 -18.492 1.00 75.06 81 SER A O 1
ATOM 647 N N . SER A 1 82 ? 0.730 -11.054 -19.379 1.00 74.75 82 SER A N 1
ATOM 648 C CA . SER A 1 82 ? 0.461 -12.204 -20.235 1.00 74.75 82 SER A CA 1
ATOM 649 C C . SER A 1 82 ? 1.196 -13.429 -19.700 1.00 74.75 82 SER A C 1
ATOM 651 O O . SER A 1 82 ? 2.254 -13.316 -19.082 1.00 74.75 82 SER A O 1
ATOM 653 N N . LEU A 1 83 ? 0.613 -14.602 -19.934 1.00 77.31 83 LEU A N 1
ATOM 654 C CA . LEU A 1 83 ? 1.258 -15.889 -19.712 1.00 77.31 83 LEU A CA 1
ATOM 655 C C . LEU A 1 83 ? 1.124 -16.700 -20.985 1.00 77.31 83 LEU A C 1
ATOM 657 O O . LEU A 1 83 ? 0.016 -17.081 -21.365 1.00 77.31 83 LEU A O 1
ATOM 661 N N . ASP A 1 84 ? 2.263 -16.978 -21.597 1.00 78.44 84 ASP A N 1
ATOM 662 C CA . ASP A 1 84 ? 2.345 -17.898 -22.715 1.00 78.44 84 ASP A CA 1
ATOM 663 C C . ASP A 1 84 ? 2.491 -19.312 -22.150 1.00 78.44 84 ASP A C 1
ATOM 665 O O . ASP A 1 84 ? 3.470 -19.648 -21.485 1.00 78.44 84 ASP A O 1
ATOM 669 N N . LEU A 1 85 ? 1.472 -20.142 -22.370 1.00 79.12 85 LEU A N 1
ATOM 670 C CA . LEU A 1 85 ? 1.463 -21.545 -21.937 1.00 79.12 85 LEU A CA 1
ATOM 671 C C . LEU A 1 85 ? 2.223 -22.465 -22.902 1.00 79.12 85 LEU A C 1
ATOM 673 O O . LEU A 1 85 ? 2.338 -23.668 -22.670 1.00 79.12 85 LEU A O 1
ATOM 677 N N . THR A 1 86 ? 2.731 -21.899 -23.991 1.00 76.44 86 THR A N 1
ATOM 678 C CA . THR A 1 86 ? 3.435 -22.586 -25.067 1.00 76.44 86 THR A CA 1
ATOM 679 C C . THR A 1 86 ? 4.580 -21.705 -25.546 1.00 76.44 86 THR A C 1
ATOM 681 O O . THR A 1 86 ? 4.437 -20.485 -25.581 1.00 76.44 86 THR A O 1
ATOM 684 N N . LYS A 1 87 ? 5.704 -22.325 -25.913 1.00 56.97 87 LYS A N 1
ATOM 685 C CA . LYS A 1 87 ? 6.752 -21.650 -26.687 1.00 56.97 87 LYS A CA 1
ATOM 686 C C . LYS A 1 87 ? 6.261 -21.295 -28.085 1.00 56.97 87 LYS A C 1
ATOM 688 O O . LYS A 1 87 ? 5.471 -22.099 -28.630 1.00 56.97 87 LYS A O 1
#